Protein AF-A0A661R676-F1 (afdb_monomer_lite)

Sequence (74 aa):
MSTHTLRPWTDLVKLHPDVEAGALTEAVFAIDLGAIAAGDPNVPVVNRDPEAFFRATYLTADLQRLLEEVLASL

Foldseek 3Di:
DDDDDDDPVVVVDDDDVCVVVVVPDPCVVDQDPVCLVVVPPPRDPCNNPPVSVCVVPPQDPVNVVVVVVVVVVD

Structure (mmCIF, N/CA/C/O backbone):
data_AF-A0A661R676-F1
#
_entry.id   AF-A0A661R676-F1
#
loop_
_atom_site.group_PDB
_atom_site.id
_atom_site.type_symbol
_atom_site.label_atom_id
_atom_site.label_alt_id
_atom_site.label_comp_id
_atom_site.label_asym_id
_atom_site.label_entity_id
_atom_site.label_seq_id
_atom_site.pdbx_PDB_ins_code
_atom_site.Cartn_x
_atom_site.Cartn_y
_atom_site.Cartn_z
_atom_site.occupancy
_atom_site.B_iso_or_equiv
_atom_site.auth_seq_id
_atom_site.auth_comp_id
_atom_site.auth_asym_id
_atom_site.auth_atom_id
_atom_site.pdbx_PDB_model_num
ATOM 1 N N . MET A 1 1 ? -36.319 15.778 9.680 1.00 52.09 1 MET A N 1
ATOM 2 C CA . MET A 1 1 ? -34.894 15.541 9.364 1.00 52.09 1 MET A CA 1
ATOM 3 C C . MET A 1 1 ? -34.798 14.174 8.715 1.00 52.09 1 MET A C 1
ATOM 5 O O . MET A 1 1 ? -35.197 13.211 9.355 1.00 52.09 1 MET A O 1
ATOM 9 N N . SER A 1 2 ? -34.370 14.083 7.456 1.00 65.44 2 SER A N 1
ATOM 10 C CA . SER A 1 2 ? -34.180 12.783 6.803 1.00 65.44 2 SER A CA 1
ATOM 11 C C . SER A 1 2 ? -32.862 12.179 7.270 1.00 65.44 2 SER A C 1
ATOM 13 O O . SER A 1 2 ? -31.805 12.772 7.068 1.00 65.44 2 SER A O 1
ATOM 15 N N . THR A 1 3 ? -32.920 11.021 7.916 1.00 69.81 3 THR A N 1
ATOM 16 C CA . THR A 1 3 ? -31.740 10.238 8.282 1.00 69.81 3 THR A CA 1
ATOM 17 C C . THR A 1 3 ? -31.228 9.524 7.036 1.00 69.81 3 THR A C 1
ATOM 19 O O . THR A 1 3 ? -31.917 8.666 6.487 1.00 69.81 3 THR A O 1
ATOM 22 N N . HIS A 1 4 ? -30.044 9.901 6.557 1.00 79.12 4 HIS A N 1
ATOM 23 C CA . HIS A 1 4 ? -29.380 9.195 5.465 1.00 79.12 4 HIS A CA 1
ATOM 24 C C . HIS A 1 4 ? -28.664 7.975 6.047 1.00 79.12 4 HIS A C 1
ATOM 26 O O . HIS A 1 4 ? -27.684 8.118 6.777 1.00 79.12 4 HIS A O 1
ATOM 32 N N . THR A 1 5 ? -29.173 6.778 5.767 1.00 86.88 5 THR A N 1
ATOM 33 C CA . THR A 1 5 ? -28.524 5.538 6.195 1.00 86.88 5 THR A CA 1
ATOM 34 C C . THR A 1 5 ? -27.273 5.323 5.348 1.00 86.88 5 THR A C 1
ATOM 36 O O . THR A 1 5 ? -27.366 5.112 4.139 1.00 86.88 5 THR A O 1
ATOM 39 N N . LEU A 1 6 ? -26.096 5.405 5.970 1.00 88.50 6 LEU A N 1
ATOM 40 C CA . LEU A 1 6 ? -24.836 5.066 5.313 1.00 88.50 6 LEU A CA 1
ATOM 41 C C . LEU A 1 6 ? -24.782 3.555 5.076 1.00 88.50 6 LEU A C 1
ATOM 43 O O . LEU A 1 6 ? -25.143 2.770 5.953 1.00 88.50 6 LEU A O 1
ATOM 47 N N . ARG A 1 7 ? -24.327 3.146 3.889 1.00 90.38 7 ARG A N 1
ATOM 48 C CA . ARG A 1 7 ? -24.065 1.730 3.617 1.00 90.38 7 ARG A CA 1
ATOM 49 C C . ARG A 1 7 ? -22.883 1.251 4.474 1.00 90.38 7 ARG A C 1
ATOM 51 O O . ARG A 1 7 ? -21.938 2.028 4.643 1.00 90.38 7 ARG A O 1
ATOM 58 N N . PRO A 1 8 ? -22.911 0.007 4.989 1.00 90.38 8 PRO A N 1
ATOM 59 C CA . PRO A 1 8 ? -21.745 -0.608 5.614 1.00 90.38 8 PRO A CA 1
ATOM 60 C C . PRO A 1 8 ? -20.518 -0.500 4.704 1.00 90.38 8 PRO A C 1
ATOM 62 O O . PRO A 1 8 ? -20.617 -0.700 3.494 1.00 90.38 8 PRO A O 1
ATOM 65 N N . TRP A 1 9 ? -19.350 -0.195 5.271 1.00 88.31 9 TRP A N 1
ATOM 66 C CA . TRP A 1 9 ? -18.112 -0.075 4.488 1.00 88.31 9 TRP A CA 1
ATOM 67 C C . TRP A 1 9 ? -17.734 -1.396 3.802 1.00 88.31 9 TRP A C 1
ATOM 69 O O . TRP A 1 9 ? -17.166 -1.381 2.713 1.00 88.31 9 TRP A O 1
ATOM 79 N N . THR A 1 10 ? -18.115 -2.528 4.399 1.00 88.25 10 THR A N 1
ATOM 80 C CA . THR A 1 10 ? -17.945 -3.876 3.841 1.00 88.25 10 THR A CA 1
ATOM 81 C C . THR A 1 10 ? -18.669 -4.061 2.512 1.00 88.25 10 THR A C 1
ATOM 83 O O . THR A 1 10 ? -18.216 -4.834 1.680 1.00 88.25 10 THR A O 1
ATOM 86 N N . ASP A 1 11 ? -19.755 -3.320 2.285 1.00 90.00 11 ASP A N 1
ATOM 87 C CA . ASP A 1 11 ? -20.535 -3.380 1.045 1.00 90.00 11 ASP A CA 1
ATOM 88 C C . ASP A 1 11 ? -19.962 -2.449 -0.039 1.00 90.00 11 ASP A C 1
ATOM 90 O O . ASP A 1 11 ? -20.424 -2.444 -1.181 1.00 90.00 11 ASP A O 1
ATOM 94 N N . LEU A 1 12 ? -18.999 -1.598 0.330 1.00 89.88 12 LEU A N 1
ATOM 95 C CA . LEU A 1 12 ? -18.399 -0.580 -0.533 1.00 89.88 12 LEU A CA 1
ATOM 96 C C . LEU A 1 12 ? -16.959 -0.909 -0.916 1.00 89.88 12 LEU A C 1
ATOM 98 O O . LEU A 1 12 ? -16.514 -0.516 -1.995 1.00 89.88 12 LEU A O 1
ATOM 102 N N . VAL A 1 13 ? -16.229 -1.580 -0.027 1.00 89.38 13 VAL A N 1
ATOM 103 C CA . VAL A 1 13 ? -14.834 -1.939 -0.254 1.00 89.38 13 VAL A CA 1
ATOM 104 C C . VAL A 1 13 ? -14.743 -2.961 -1.386 1.00 89.38 13 VAL A C 1
ATOM 106 O O . VAL A 1 13 ? -15.473 -3.949 -1.417 1.00 89.38 13 VAL A O 1
ATOM 109 N N . LYS A 1 14 ? -13.843 -2.710 -2.334 1.00 90.19 14 LYS A N 1
ATOM 110 C CA . LYS A 1 14 ? -13.441 -3.691 -3.341 1.00 90.19 14 LYS A CA 1
ATOM 111 C C . LYS A 1 14 ? -12.036 -4.150 -3.023 1.00 90.19 14 LYS A C 1
ATOM 113 O O . LYS A 1 14 ? -11.212 -3.341 -2.589 1.00 90.19 14 LYS A O 1
ATOM 118 N N . LEU A 1 15 ? -11.786 -5.436 -3.221 1.00 83.88 15 LEU A N 1
ATOM 119 C CA . LEU A 1 15 ? -10.437 -5.957 -3.092 1.00 83.88 15 LEU A CA 1
ATOM 120 C C . LEU A 1 15 ? -9.600 -5.432 -4.261 1.00 83.88 15 LEU A C 1
ATOM 122 O O . LEU A 1 15 ? -10.124 -4.990 -5.287 1.00 83.88 15 LEU A O 1
ATOM 126 N N . HIS A 1 16 ? -8.284 -5.436 -4.088 1.00 80.44 16 HIS A N 1
ATOM 127 C CA . HIS A 1 16 ? -7.400 -5.095 -5.189 1.00 80.44 16 HIS A CA 1
ATOM 128 C C . HIS A 1 16 ? -7.570 -6.143 -6.318 1.00 80.44 16 HIS A C 1
ATOM 130 O O . HIS A 1 16 ? -7.827 -7.314 -6.015 1.00 80.44 16 HIS A O 1
ATOM 136 N N . PRO A 1 17 ? -7.493 -5.757 -7.611 1.00 83.00 17 PRO A N 1
ATOM 137 C CA . PRO A 1 17 ? -7.833 -6.656 -8.719 1.00 83.00 17 PRO A CA 1
ATOM 138 C C . PRO A 1 17 ? -7.036 -7.966 -8.763 1.00 83.00 17 PRO A C 1
ATOM 140 O O . PRO A 1 17 ? -7.535 -8.970 -9.261 1.00 83.00 17 PRO A O 1
ATOM 143 N N . ASP A 1 18 ? -5.808 -7.974 -8.245 1.00 75.75 18 ASP A N 1
ATOM 144 C CA . ASP A 1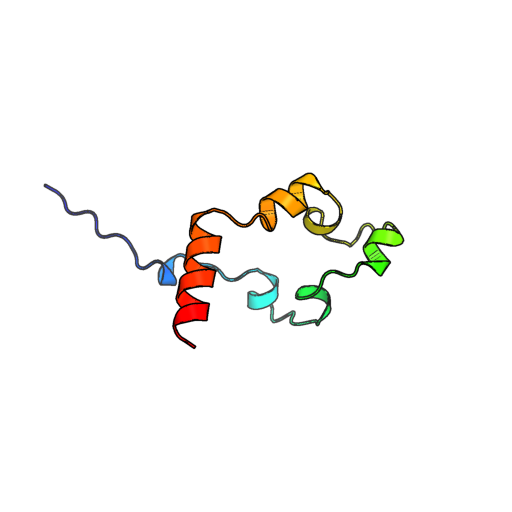 18 ? -4.983 -9.180 -8.109 1.00 75.75 18 ASP A CA 1
ATOM 145 C C . ASP A 1 18 ? -5.563 -10.185 -7.101 1.00 75.75 18 ASP A C 1
ATOM 147 O O . ASP A 1 18 ? -5.613 -11.379 -7.3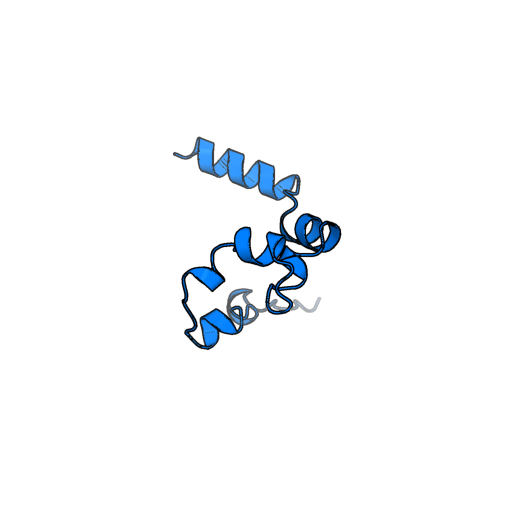93 1.00 75.75 18 ASP A O 1
ATOM 151 N N . VAL A 1 19 ? -6.069 -9.717 -5.958 1.00 81.75 19 VAL A N 1
ATOM 152 C CA . VAL A 1 19 ? -6.738 -10.531 -4.940 1.00 81.75 19 VAL A CA 1
ATOM 153 C C . VAL A 1 19 ? -8.055 -11.069 -5.490 1.00 81.75 19 VAL A C 1
ATOM 155 O O . VAL A 1 19 ? -8.340 -12.254 -5.328 1.00 81.75 19 VAL A O 1
ATOM 158 N N . GLU A 1 20 ? -8.832 -10.238 -6.193 1.00 86.62 20 GLU A N 1
ATOM 159 C CA . GLU A 1 20 ? -10.067 -10.684 -6.858 1.00 86.62 20 GLU A CA 1
ATOM 160 C C . GLU A 1 20 ? -9.789 -11.747 -7.934 1.00 86.62 20 GLU A C 1
ATOM 162 O O . GLU A 1 20 ? -10.563 -12.693 -8.085 1.00 86.62 20 GLU A O 1
ATOM 167 N N . ALA A 1 21 ? -8.670 -11.624 -8.654 1.00 85.19 21 ALA A N 1
ATOM 168 C CA . ALA A 1 21 ? -8.245 -12.565 -9.689 1.00 85.19 21 ALA A CA 1
ATOM 169 C C . ALA A 1 21 ? -7.511 -13.809 -9.148 1.00 85.19 21 ALA A C 1
ATOM 171 O O . ALA A 1 21 ? -7.174 -14.700 -9.929 1.00 85.19 21 ALA A O 1
ATOM 172 N N . GLY A 1 22 ? -7.237 -13.888 -7.840 1.00 80.81 22 GLY A N 1
ATOM 173 C CA . GLY A 1 22 ? -6.465 -14.979 -7.234 1.00 80.81 22 GLY A CA 1
ATOM 174 C C . GLY A 1 22 ? -4.981 -14.998 -7.631 1.00 80.81 22 GLY A C 1
ATOM 175 O O . GLY A 1 22 ? -4.318 -16.028 -7.502 1.00 80.81 22 GLY A O 1
ATOM 176 N N . ALA A 1 23 ? -4.443 -13.877 -8.113 1.00 76.38 23 ALA A N 1
ATOM 177 C CA . ALA A 1 23 ? -3.043 -13.721 -8.495 1.00 76.38 23 ALA A CA 1
ATOM 178 C C . ALA A 1 23 ? -2.168 -13.480 -7.251 1.00 76.38 23 ALA A C 1
ATOM 180 O O . ALA A 1 23 ? -1.714 -12.374 -6.987 1.00 76.38 23 ALA A O 1
ATOM 181 N N . LEU A 1 24 ? -1.946 -14.538 -6.468 1.00 70.69 24 LEU A N 1
ATOM 182 C CA . LEU A 1 24 ? -1.253 -14.491 -5.173 1.00 70.69 24 LEU A CA 1
ATOM 183 C C . LEU A 1 24 ? 0.258 -14.782 -5.281 1.00 70.69 24 LEU A C 1
ATOM 185 O O . LEU A 1 24 ? 0.809 -15.493 -4.440 1.00 70.69 24 LEU A O 1
ATOM 189 N N . THR A 1 25 ? 0.943 -14.315 -6.329 1.00 67.25 25 THR A N 1
ATOM 190 C CA . THR A 1 25 ? 2.395 -14.549 -6.430 1.00 67.25 25 THR A CA 1
ATOM 191 C C . THR A 1 25 ? 3.133 -13.749 -5.355 1.00 67.25 25 THR A C 1
ATOM 193 O O . THR A 1 25 ? 2.727 -12.651 -4.996 1.00 67.25 25 THR A O 1
ATOM 196 N N . GLU A 1 26 ? 4.236 -14.273 -4.819 1.00 58.84 26 GLU A N 1
ATOM 197 C CA . GLU A 1 26 ? 5.000 -13.594 -3.755 1.00 58.84 26 GLU A CA 1
ATOM 198 C C . GLU A 1 26 ? 5.486 -12.194 -4.185 1.00 58.84 26 GLU A C 1
ATOM 200 O O . GLU A 1 26 ? 5.495 -11.253 -3.392 1.00 58.84 26 GLU A O 1
ATOM 205 N N . ALA A 1 27 ? 5.758 -12.027 -5.485 1.00 58.84 27 ALA A N 1
ATOM 206 C CA . ALA A 1 27 ? 6.100 -10.753 -6.119 1.00 58.84 27 ALA A CA 1
ATOM 207 C C . ALA A 1 27 ? 4.964 -9.704 -6.109 1.00 58.84 27 ALA A C 1
ATOM 209 O O . ALA A 1 27 ? 5.225 -8.531 -6.356 1.00 58.84 27 ALA A O 1
ATOM 210 N N . VAL A 1 28 ? 3.714 -10.097 -5.839 1.00 60.94 28 VAL A N 1
ATOM 211 C CA . VAL A 1 28 ? 2.584 -9.165 -5.653 1.00 60.94 28 VAL A CA 1
ATOM 212 C C . VAL A 1 28 ? 2.611 -8.538 -4.257 1.00 60.94 28 VAL A C 1
ATOM 214 O O . VAL A 1 28 ? 2.176 -7.403 -4.081 1.00 60.94 28 VAL A O 1
ATOM 217 N N . PHE A 1 29 ? 3.160 -9.243 -3.266 1.00 64.56 29 PHE A N 1
ATOM 218 C CA . PHE A 1 29 ? 3.175 -8.795 -1.871 1.00 64.56 29 PHE A CA 1
ATOM 219 C C . PHE A 1 29 ? 4.483 -8.110 -1.467 1.00 64.56 29 PHE A C 1
ATOM 221 O O . PHE A 1 29 ? 4.483 -7.281 -0.557 1.00 64.56 29 PHE A O 1
ATOM 228 N N . ALA A 1 30 ? 5.591 -8.443 -2.132 1.00 76.75 30 ALA A N 1
ATOM 229 C CA . ALA A 1 30 ? 6.909 -7.890 -1.851 1.00 76.75 30 ALA A CA 1
ATOM 230 C C . ALA A 1 30 ? 7.431 -7.035 -3.009 1.00 76.75 30 ALA A C 1
ATOM 232 O O . ALA A 1 30 ? 7.237 -7.335 -4.184 1.00 76.75 30 ALA A O 1
ATOM 233 N N . ILE A 1 31 ? 8.148 -5.969 -2.662 1.00 82.56 31 ILE A N 1
ATOM 234 C CA . ILE A 1 31 ? 8.804 -5.103 -3.639 1.00 82.56 31 ILE A CA 1
ATOM 235 C C . ILE A 1 31 ? 10.106 -5.769 -4.096 1.00 82.56 31 ILE A C 1
ATOM 237 O O . ILE A 1 31 ? 11.012 -5.976 -3.287 1.00 82.56 31 ILE A O 1
ATOM 241 N N . ASP A 1 32 ? 10.228 -6.052 -5.394 1.00 85.12 32 ASP A N 1
ATOM 242 C CA . ASP A 1 32 ? 11.480 -6.523 -5.994 1.00 85.12 32 ASP A CA 1
ATOM 243 C C . ASP A 1 32 ? 12.462 -5.354 -6.198 1.00 85.12 32 ASP A C 1
ATOM 245 O O . ASP A 1 32 ? 12.433 -4.629 -7.198 1.00 85.12 32 ASP A O 1
ATOM 249 N N . LEU A 1 33 ? 13.358 -5.172 -5.224 1.00 88.56 33 LEU A N 1
ATOM 250 C CA . LEU A 1 33 ? 14.413 -4.157 -5.280 1.00 88.56 33 LEU A CA 1
ATOM 251 C C . LEU A 1 33 ? 15.439 -4.422 -6.395 1.00 88.56 33 LEU A C 1
ATOM 253 O O . LEU A 1 33 ? 16.050 -3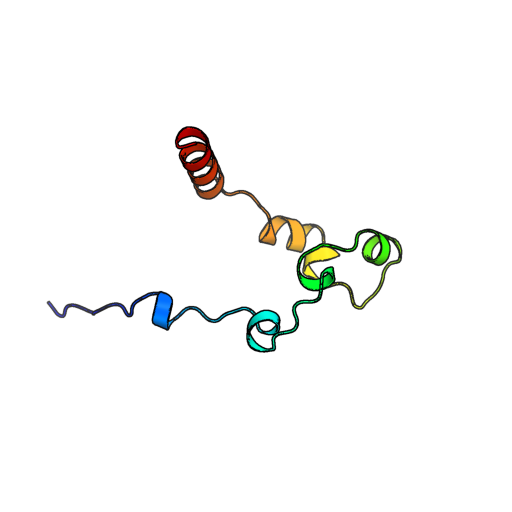.476 -6.893 1.00 88.56 33 LEU A O 1
ATOM 257 N N . GLY A 1 34 ? 15.626 -5.681 -6.803 1.00 90.31 34 GLY A N 1
ATOM 258 C CA . GLY A 1 34 ? 16.510 -6.046 -7.908 1.00 90.31 34 GLY A CA 1
ATOM 259 C C . GLY A 1 34 ? 15.954 -5.572 -9.249 1.00 90.31 34 GLY A C 1
ATOM 260 O O . GLY A 1 34 ? 16.675 -4.943 -10.023 1.00 90.31 34 GLY A O 1
ATOM 261 N N . ALA A 1 35 ? 14.659 -5.790 -9.489 1.00 89.38 35 ALA A N 1
ATOM 262 C CA . ALA A 1 35 ? 13.959 -5.298 -10.676 1.00 89.38 35 ALA A CA 1
ATOM 263 C C . ALA A 1 35 ? 13.936 -3.759 -10.744 1.00 89.38 35 ALA A C 1
ATOM 265 O O . ALA A 1 35 ? 14.132 -3.184 -11.817 1.00 89.38 35 ALA A O 1
ATOM 266 N N . ILE A 1 36 ? 13.784 -3.079 -9.598 1.00 91.12 36 ILE A N 1
ATOM 267 C CA . ILE A 1 36 ? 13.913 -1.613 -9.512 1.00 91.12 36 ILE A CA 1
ATOM 268 C C . ILE A 1 36 ? 15.323 -1.169 -9.908 1.00 91.12 36 ILE A C 1
ATOM 270 O O . ILE A 1 36 ? 15.471 -0.286 -10.753 1.00 91.12 36 ILE A O 1
ATOM 274 N N . ALA A 1 37 ? 16.359 -1.785 -9.332 1.00 92.81 37 ALA A N 1
ATOM 275 C CA . ALA A 1 37 ? 17.750 -1.445 -9.630 1.00 92.81 37 ALA A CA 1
ATOM 276 C C . ALA A 1 37 ? 18.117 -1.703 -11.102 1.00 92.81 37 ALA A C 1
ATOM 278 O O . ALA A 1 37 ? 18.924 -0.971 -11.674 1.00 92.81 37 ALA A O 1
ATOM 279 N N . ALA A 1 38 ? 17.504 -2.714 -11.724 1.00 95.00 38 ALA A N 1
ATOM 280 C CA . ALA A 1 38 ? 17.655 -3.030 -13.142 1.00 95.00 38 ALA A CA 1
ATOM 281 C C . ALA A 1 38 ? 16.830 -2.120 -14.076 1.00 95.00 38 ALA A C 1
ATOM 283 O O . ALA A 1 38 ? 17.013 -2.179 -15.292 1.00 95.00 38 ALA A O 1
ATOM 284 N N . GLY A 1 39 ? 15.937 -1.282 -13.539 1.00 91.81 39 GLY A N 1
ATOM 285 C CA . GLY A 1 39 ? 15.070 -0.404 -14.326 1.00 91.81 39 GLY A CA 1
ATOM 286 C C . GLY A 1 39 ? 13.962 -1.140 -15.084 1.00 91.81 39 GLY A C 1
ATOM 287 O O . GLY A 1 39 ? 13.561 -0.686 -16.156 1.00 91.81 39 GLY A O 1
ATOM 288 N N . ASP A 1 40 ? 13.476 -2.272 -14.563 1.00 92.56 40 ASP A N 1
ATOM 289 C CA . ASP A 1 40 ? 12.436 -3.069 -15.217 1.00 92.56 40 ASP A CA 1
ATOM 290 C C . ASP A 1 40 ? 11.133 -2.251 -15.381 1.00 92.56 40 ASP A C 1
ATOM 292 O O . ASP A 1 40 ? 10.544 -1.795 -14.391 1.00 92.56 40 ASP A O 1
ATOM 296 N N . PRO A 1 41 ? 10.641 -2.049 -16.621 1.00 88.38 41 PRO A N 1
ATOM 297 C CA . PRO A 1 41 ? 9.434 -1.268 -16.869 1.00 88.38 41 PRO A CA 1
ATOM 298 C C . PRO A 1 41 ? 8.156 -1.913 -16.320 1.00 88.38 41 PRO A C 1
ATOM 300 O O . PRO A 1 41 ? 7.159 -1.200 -16.186 1.00 88.38 41 PRO A O 1
ATOM 303 N N . ASN A 1 42 ? 8.175 -3.213 -16.005 1.00 87.06 42 ASN A N 1
ATOM 304 C CA . ASN A 1 42 ? 7.040 -3.946 -15.443 1.00 87.06 42 ASN A CA 1
ATOM 305 C C . ASN A 1 42 ? 6.854 -3.698 -13.942 1.00 87.06 42 ASN A C 1
ATOM 307 O O . ASN A 1 42 ? 5.798 -4.024 -13.398 1.00 87.06 42 ASN A O 1
ATOM 311 N N . VAL A 1 43 ? 7.841 -3.099 -13.269 1.00 87.25 43 VAL A N 1
ATOM 312 C CA . VAL A 1 43 ? 7.694 -2.700 -11.868 1.00 87.25 43 VAL A CA 1
ATOM 313 C C . VAL A 1 43 ? 6.606 -1.622 -11.763 1.00 87.25 43 VAL A C 1
ATOM 315 O O . VAL A 1 43 ? 6.671 -0.615 -12.483 1.00 87.25 43 VAL A O 1
ATOM 318 N N . P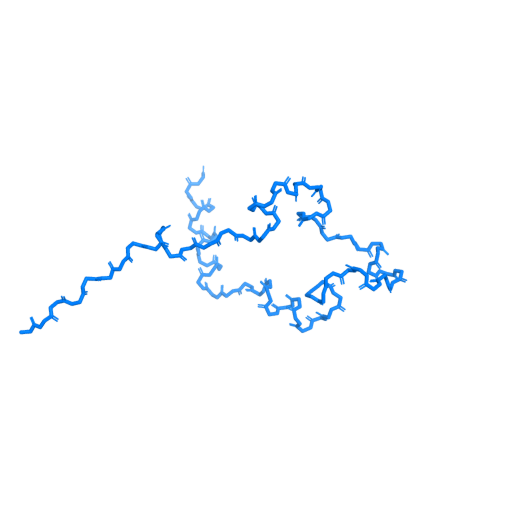RO A 1 44 ? 5.618 -1.781 -10.858 1.00 86.38 44 PRO A N 1
ATOM 319 C CA . PRO A 1 44 ? 4.573 -0.789 -10.643 1.00 86.38 44 PRO A CA 1
ATOM 320 C C . PRO A 1 44 ? 5.138 0.614 -10.411 1.00 86.38 44 PRO A C 1
ATOM 322 O O . PRO A 1 44 ? 6.120 0.785 -9.689 1.00 86.38 44 PRO A O 1
ATOM 325 N N . VAL A 1 45 ? 4.484 1.639 -10.971 1.00 88.12 45 VAL A N 1
ATOM 326 C CA . VAL A 1 45 ? 4.944 3.040 -10.862 1.00 88.12 45 VAL A CA 1
ATOM 327 C C . VAL A 1 45 ? 5.155 3.454 -9.405 1.00 88.12 45 VAL A C 1
ATOM 329 O O . VAL A 1 45 ? 6.155 4.091 -9.094 1.00 88.12 45 VAL A O 1
ATOM 332 N N . VAL A 1 46 ? 4.257 3.024 -8.516 1.00 88.94 46 VAL A N 1
ATOM 333 C CA . VAL A 1 46 ? 4.337 3.280 -7.072 1.00 88.94 46 VAL A CA 1
ATOM 334 C C . VAL A 1 46 ? 5.640 2.784 -6.436 1.00 88.94 46 VAL A C 1
ATOM 336 O O . VAL A 1 46 ? 6.089 3.383 -5.473 1.00 88.94 46 VAL A O 1
ATOM 339 N N . ASN A 1 47 ? 6.280 1.752 -6.991 1.00 89.00 47 ASN A N 1
ATOM 340 C CA . ASN A 1 47 ? 7.515 1.173 -6.456 1.00 89.00 47 ASN A CA 1
ATOM 341 C C . ASN A 1 47 ? 8.789 1.772 -7.076 1.00 89.00 47 ASN A C 1
ATOM 343 O O . ASN A 1 47 ? 9.868 1.612 -6.514 1.00 89.00 47 ASN A O 1
ATOM 347 N N . ARG A 1 48 ? 8.690 2.442 -8.232 1.00 89.81 48 ARG A N 1
ATOM 348 C CA . ARG A 1 48 ? 9.843 3.022 -8.956 1.00 89.81 48 ARG A CA 1
ATOM 349 C C . ARG A 1 48 ? 9.925 4.548 -8.880 1.00 89.81 48 ARG A C 1
ATOM 351 O O . ARG A 1 48 ? 10.980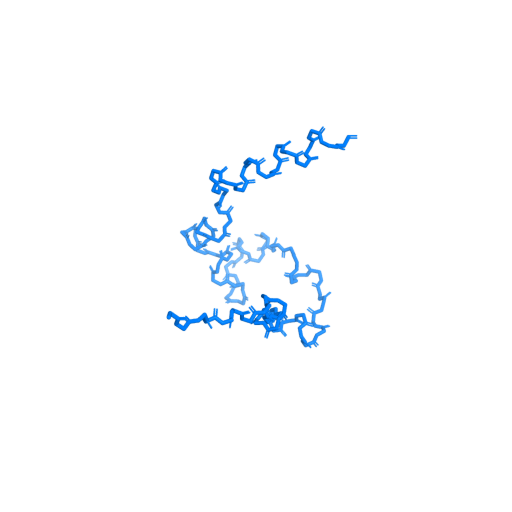 5.106 -9.162 1.00 89.81 48 ARG A O 1
ATOM 358 N N . ASP A 1 49 ? 8.829 5.219 -8.534 1.00 91.88 49 ASP A N 1
ATOM 359 C CA . ASP A 1 49 ? 8.777 6.667 -8.335 1.00 91.88 49 ASP A CA 1
ATOM 360 C C . ASP A 1 49 ? 8.832 7.003 -6.831 1.00 91.88 49 ASP A C 1
ATOM 362 O O . ASP A 1 49 ? 7.915 6.624 -6.098 1.00 91.88 49 ASP A O 1
ATOM 366 N N . PRO A 1 50 ? 9.873 7.708 -6.344 1.00 92.00 50 PRO A N 1
ATOM 367 C CA . PRO A 1 50 ? 10.036 7.981 -4.915 1.00 92.00 50 PRO A CA 1
ATOM 368 C C . PRO A 1 50 ? 8.876 8.763 -4.290 1.00 92.00 50 PRO A C 1
ATOM 370 O O . PRO A 1 50 ? 8.523 8.524 -3.135 1.00 92.00 50 PRO A O 1
ATOM 373 N N . GLU A 1 51 ? 8.269 9.690 -5.033 1.00 95.06 51 GLU A N 1
ATOM 374 C CA . GLU A 1 51 ? 7.152 10.495 -4.535 1.00 95.06 51 GLU A CA 1
ATOM 375 C C . GLU A 1 51 ? 5.873 9.657 -4.413 1.00 95.06 51 GLU A C 1
ATOM 377 O O . GLU A 1 51 ? 5.177 9.716 -3.395 1.00 95.06 51 GLU A O 1
ATOM 382 N N . ALA A 1 52 ? 5.564 8.842 -5.423 1.00 92.06 52 ALA A N 1
ATOM 383 C CA . ALA A 1 52 ? 4.447 7.910 -5.394 1.00 92.06 52 ALA A CA 1
ATOM 384 C C . ALA A 1 52 ? 4.612 6.861 -4.296 1.00 92.06 52 ALA A C 1
ATOM 386 O O . ALA A 1 52 ? 3.634 6.578 -3.601 1.00 92.06 52 ALA A O 1
ATOM 387 N N . PHE A 1 53 ? 5.829 6.344 -4.115 1.00 91.56 53 PHE A N 1
ATOM 388 C CA . PHE A 1 53 ? 6.150 5.416 -3.040 1.00 91.56 53 PHE A CA 1
ATOM 389 C C . PHE A 1 53 ? 5.858 6.048 -1.682 1.00 91.56 53 PHE A C 1
ATOM 391 O O . PHE A 1 53 ? 5.041 5.536 -0.920 1.00 91.56 53 PHE A O 1
ATOM 398 N N . PHE A 1 54 ? 6.439 7.223 -1.423 1.00 92.81 54 PHE A N 1
ATOM 399 C CA . PHE A 1 54 ? 6.236 7.931 -0.166 1.00 92.81 54 PHE A CA 1
ATOM 400 C C . PHE A 1 54 ? 4.757 8.224 0.081 1.00 92.81 54 PHE A C 1
ATOM 402 O O . PHE A 1 54 ? 4.252 7.946 1.159 1.00 92.81 54 PHE A O 1
ATOM 409 N N . ARG A 1 55 ? 4.016 8.706 -0.921 1.00 91.06 55 ARG A N 1
ATOM 410 C CA . ARG A 1 55 ? 2.576 8.966 -0.783 1.00 91.06 55 ARG A CA 1
ATOM 411 C C . ARG A 1 55 ? 1.772 7.709 -0.429 1.00 91.06 55 ARG A C 1
ATOM 413 O O . ARG A 1 55 ? 0.786 7.825 0.291 1.00 91.06 55 ARG A O 1
ATOM 420 N N . ALA A 1 56 ? 2.161 6.542 -0.940 1.00 88.62 56 ALA A N 1
ATOM 421 C CA . ALA A 1 56 ? 1.473 5.280 -0.677 1.00 88.62 56 ALA A CA 1
ATOM 422 C C . ALA A 1 56 ? 1.839 4.664 0.684 1.00 88.62 56 ALA A C 1
ATOM 424 O O . ALA A 1 56 ? 0.998 4.006 1.291 1.00 88.62 56 ALA A O 1
ATOM 425 N N . THR A 1 57 ? 3.068 4.870 1.165 1.00 88.19 57 THR A N 1
ATOM 426 C CA . THR A 1 57 ? 3.591 4.201 2.370 1.00 88.19 57 THR A CA 1
ATOM 427 C C . THR A 1 57 ? 3.818 5.137 3.555 1.00 88.19 57 THR A C 1
ATOM 429 O O . THR A 1 57 ? 4.307 4.697 4.596 1.00 88.19 57 THR A O 1
ATOM 432 N N . TYR A 1 58 ? 3.517 6.430 3.419 1.00 92.12 58 TYR A N 1
ATOM 433 C CA . TYR A 1 58 ? 3.725 7.398 4.488 1.00 92.12 58 TYR A CA 1
ATOM 434 C C . TYR A 1 58 ? 2.862 7.070 5.708 1.00 92.12 58 TYR A C 1
ATOM 436 O O . TYR A 1 58 ? 1.633 7.019 5.648 1.00 92.12 58 TYR A O 1
ATOM 444 N N . LEU A 1 59 ? 3.535 6.901 6.842 1.00 94.12 59 LEU A N 1
ATOM 445 C CA . LEU A 1 59 ? 2.910 6.730 8.144 1.00 94.12 59 LEU A CA 1
ATOM 446 C C . LEU A 1 59 ? 2.333 8.065 8.613 1.00 94.12 59 LEU A C 1
ATOM 448 O O . LEU A 1 59 ? 3.056 8.948 9.074 1.00 94.12 59 LEU A O 1
ATOM 452 N N . THR A 1 60 ? 1.015 8.204 8.496 1.00 94.62 60 THR A N 1
ATOM 453 C CA . THR A 1 60 ? 0.289 9.340 9.066 1.00 94.62 60 THR A CA 1
ATOM 454 C C . THR A 1 60 ? 0.289 9.264 10.594 1.00 94.62 60 THR A C 1
ATOM 456 O O . THR A 1 60 ? 0.475 8.194 11.177 1.00 94.62 60 THR A O 1
ATOM 459 N N . ALA A 1 61 ? 0.041 10.398 11.255 1.00 96.44 61 ALA A N 1
ATOM 460 C CA . ALA A 1 61 ? -0.016 10.464 12.717 1.00 96.44 61 ALA A CA 1
ATOM 461 C C . ALA A 1 61 ? -1.028 9.467 13.316 1.00 96.44 61 ALA A C 1
ATOM 463 O O . ALA A 1 61 ? -0.748 8.821 14.322 1.00 96.44 61 ALA A O 1
ATOM 464 N N . ASP A 1 62 ? -2.181 9.290 12.666 1.00 94.62 62 ASP A N 1
ATOM 465 C CA . ASP A 1 62 ? -3.192 8.331 13.115 1.00 94.62 62 ASP A CA 1
ATOM 466 C C . ASP A 1 62 ? -2.762 6.875 12.911 1.00 94.62 62 ASP A C 1
ATOM 468 O O . ASP A 1 62 ? -3.024 6.043 13.777 1.00 94.62 62 ASP A O 1
ATOM 472 N N . LEU A 1 63 ? -2.069 6.564 11.809 1.00 94.19 63 LEU A N 1
ATOM 473 C CA . LEU A 1 63 ? -1.513 5.226 11.591 1.00 94.19 63 LEU A CA 1
ATOM 474 C C . LEU A 1 63 ? -0.418 4.900 12.615 1.00 94.19 63 LEU A C 1
ATOM 476 O O . LEU A 1 63 ? -0.379 3.779 13.111 1.00 94.19 63 LEU A O 1
ATOM 480 N N . GLN A 1 64 ? 0.434 5.868 12.971 1.00 96.62 64 GLN A N 1
ATOM 481 C CA . GLN A 1 64 ? 1.416 5.696 14.050 1.00 96.62 64 GLN A CA 1
ATOM 482 C C . GLN A 1 64 ? 0.739 5.388 15.382 1.00 96.62 64 GLN A C 1
ATOM 484 O O . GLN A 1 64 ? 1.072 4.389 16.014 1.00 96.62 64 GLN A O 1
ATOM 489 N N . ARG A 1 65 ? -0.257 6.189 15.770 1.00 97.25 65 ARG A N 1
ATOM 490 C CA . ARG A 1 65 ? -1.014 5.962 17.005 1.00 97.25 65 ARG A CA 1
ATOM 491 C C . ARG A 1 65 ? -1.671 4.581 17.033 1.00 97.25 65 ARG A C 1
ATOM 493 O O . ARG A 1 65 ? -1.591 3.891 18.042 1.00 97.25 65 ARG A O 1
ATOM 500 N N . LEU A 1 66 ? -2.279 4.154 15.924 1.00 95.19 66 LEU A N 1
ATOM 501 C CA . LEU A 1 66 ? -2.877 2.821 15.820 1.00 95.19 66 LEU A CA 1
ATOM 502 C C . LEU A 1 66 ? -1.845 1.710 16.073 1.00 95.19 66 LEU A C 1
ATOM 504 O O . LEU A 1 66 ? -2.137 0.746 16.777 1.00 95.19 66 LEU A O 1
ATOM 508 N N . LEU A 1 67 ? -0.638 1.836 15.514 1.00 95.94 67 LEU A N 1
ATOM 509 C CA . LEU A 1 67 ? 0.435 0.863 15.736 1.00 95.94 67 LEU A CA 1
ATOM 510 C C . LEU A 1 67 ? 0.884 0.824 17.202 1.00 95.94 67 LEU A C 1
ATOM 512 O O . LEU A 1 67 ? 1.103 -0.262 17.736 1.00 95.94 67 LEU A O 1
ATOM 516 N N . GLU A 1 68 ? 0.996 1.983 17.853 1.00 97.56 68 GLU A N 1
ATOM 517 C CA . GLU A 1 68 ? 1.334 2.082 19.278 1.00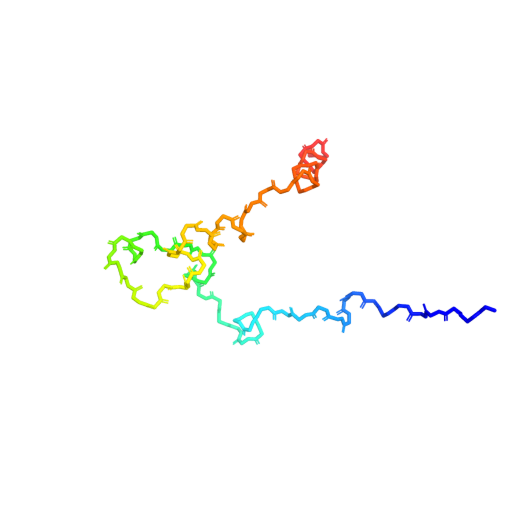 97.56 68 GLU A CA 1
ATOM 518 C C . GLU A 1 68 ? 0.280 1.401 20.161 1.00 97.56 68 GLU A C 1
ATOM 520 O O . GLU A 1 68 ? 0.630 0.627 21.052 1.00 97.56 68 GLU A O 1
ATOM 525 N N . GLU A 1 69 ? -1.006 1.634 19.886 1.00 97.38 69 GLU A N 1
ATOM 526 C CA . GLU A 1 69 ? -2.122 1.013 20.609 1.00 97.38 69 GLU A CA 1
ATOM 527 C C . GLU A 1 69 ? -2.117 -0.516 20.470 1.00 97.38 69 GLU A C 1
ATOM 529 O O . GLU A 1 69 ? -2.254 -1.227 21.468 1.00 97.38 69 GLU A O 1
ATOM 534 N N . VAL A 1 70 ? -1.912 -1.033 19.252 1.00 96.88 70 VAL A N 1
ATOM 535 C CA . VAL A 1 70 ? -1.819 -2.481 19.008 1.00 96.88 70 VAL A CA 1
ATOM 536 C C . VAL A 1 70 ? -0.628 -3.074 19.756 1.00 96.88 70 VAL A C 1
ATOM 538 O O . VAL A 1 70 ? -0.792 -4.083 20.440 1.00 96.88 70 VAL A O 1
ATOM 541 N N . LEU A 1 71 ? 0.548 -2.445 19.680 1.00 96.69 71 LEU A N 1
ATOM 542 C CA . LEU A 1 71 ? 1.753 -2.939 20.348 1.00 96.69 71 LEU A CA 1
ATOM 543 C C . LEU A 1 71 ? 1.603 -2.967 21.875 1.00 96.69 71 LEU A C 1
ATOM 545 O O . LEU A 1 71 ? 2.091 -3.894 22.510 1.00 96.69 71 LEU A O 1
ATOM 549 N N . ALA A 1 72 ? 0.908 -1.989 22.459 1.00 96.31 72 ALA A N 1
ATOM 550 C CA . ALA A 1 72 ? 0.630 -1.946 23.894 1.00 96.31 72 ALA A CA 1
ATOM 551 C C . ALA A 1 72 ? -0.394 -2.999 24.363 1.00 96.31 72 ALA A C 1
ATOM 553 O O . ALA A 1 72 ? -0.521 -3.229 25.565 1.00 96.31 72 ALA A O 1
ATOM 554 N N . SER A 1 73 ? -1.145 -3.606 23.437 1.00 90.25 73 SER A N 1
ATOM 555 C CA . SER A 1 73 ? -2.161 -4.630 23.726 1.00 90.25 73 SER A CA 1
ATOM 556 C C . SER A 1 73 ? -1.655 -6.078 23.635 1.00 90.25 73 SER A C 1
ATOM 558 O O . SER A 1 73 ? -2.414 -6.999 23.945 1.00 90.25 73 SER A O 1
ATOM 560 N N . LEU A 1 74 ? -0.402 -6.267 23.204 1.00 76.25 74 LEU A N 1
ATOM 561 C CA . LEU A 1 74 ? 0.305 -7.552 23.142 1.00 76.25 74 LEU A CA 1
ATOM 562 C C . LEU A 1 74 ? 1.017 -7.855 24.467 1.00 76.25 74 LEU A C 1
ATOM 564 O O . LEU A 1 74 ? 1.028 -9.048 24.847 1.00 76.25 74 LEU A O 1
#

pLDDT: mean 86.22, std 10.21, range [52.09, 97.56]

Radius of gyration: 17.99 Å; chains: 1; bounding box: 53×30×41 Å

Secondary structure (DSSP, 8-state):
-----PPPGGGT----HHHHTT---HHHHS--HHHHHTT-TTS-HHHH-HHHHHHHH---HHHHHHHHHHHHT-